Protein AF-A0A059X490-F1 (afdb_monomer)

Nearest PDB structures (foldseek):
  2oie-assembly1_A  TM=6.769E-01  e=1.493E-01  Mus musculus
  7mu5-assembly1_C  TM=7.242E-01  e=2.055E-01  Homo sapiens
  7mu5-assembly2_H  TM=7.189E-01  e=2.829E-01  Homo sapiens
  2oie-assembly1_C  TM=6.173E-01  e=1.848E-01  Mus musculus

Foldseek 3Di:
DPDPDPDDDDDDDPVVVPDDLLRVLVVLCVVCVVVLQVVDLVVLVVQLVVLVVQLVVLVVCVVPPVDPPVVSVVSNVVSVVSNSSSVSSNCCHPVHNDPPRVVCCVQDVQHDNVPSDVPDPDDPPVCVPPPDD

Mean predicted aligned error: 7.14 Å

Secondary structure (DSSP, 8-state):
--------PPPPPTTGGG--HHHHHHHHHHHHHHHHHHH-HHHHHHHHHHHHHHHHHHHHHHHHH---HHHHHHHHHHHHHHHHHHHHHHHHSTTT---HHHHHHHHHTTS-TTT--SS-----TTHHHH---

Structure (mmCIF, N/CA/C/O backbone):
data_AF-A0A059X490-F1
#
_entry.id   AF-A0A059X490-F1
#
loop_
_atom_site.group_PDB
_atom_site.id
_atom_site.type_symbol
_atom_site.label_atom_id
_atom_site.label_alt_id
_atom_site.label_comp_id
_atom_site.label_asym_id
_atom_site.label_entity_id
_atom_site.label_seq_id
_atom_site.pdbx_PDB_ins_code
_atom_site.Cartn_x
_atom_site.Cartn_y
_atom_site.Cartn_z
_atom_site.occupancy
_atom_site.B_iso_or_equiv
_atom_site.auth_seq_id
_atom_site.auth_comp_id
_atom_site.auth_asym_id
_atom_site.auth_atom_id
_atom_site.pdbx_PDB_model_num
ATOM 1 N N . ASP A 1 1 ? 16.464 12.211 5.191 1.00 50.38 1 ASP A N 1
ATOM 2 C CA . ASP A 1 1 ? 16.833 12.070 3.780 1.00 50.38 1 ASP A CA 1
ATOM 3 C C . ASP A 1 1 ? 16.686 13.437 3.114 1.00 50.38 1 ASP A C 1
ATOM 5 O O . ASP A 1 1 ? 15.596 13.990 3.139 1.00 50.38 1 ASP A O 1
ATOM 9 N N . LYS A 1 2 ? 17.783 14.092 2.710 1.00 36.59 2 LYS A N 1
ATOM 10 C CA . LYS A 1 2 ? 17.803 15.537 2.363 1.00 36.59 2 LYS A CA 1
ATOM 11 C C . LYS A 1 2 ? 17.588 15.819 0.865 1.00 36.59 2 LYS A C 1
ATOM 13 O O . LYS A 1 2 ? 17.949 16.896 0.406 1.00 36.59 2 LYS A O 1
ATOM 18 N N . ASN A 1 3 ? 17.023 14.880 0.099 1.00 43.50 3 ASN A N 1
ATOM 19 C CA . ASN A 1 3 ? 17.020 14.990 -1.366 1.00 43.50 3 ASN A CA 1
ATOM 20 C C . ASN A 1 3 ? 15.721 14.585 -2.083 1.00 43.50 3 ASN A C 1
ATOM 22 O O . ASN A 1 3 ? 15.755 14.302 -3.281 1.00 43.50 3 ASN A O 1
ATOM 26 N N . ARG A 1 4 ? 14.556 14.630 -1.417 1.00 59.56 4 ARG A N 1
ATOM 27 C CA . ARG A 1 4 ? 13.287 14.709 -2.161 1.00 59.56 4 ARG A CA 1
ATOM 28 C C . ARG A 1 4 ? 13.249 16.077 -2.852 1.00 59.56 4 ARG A C 1
ATOM 30 O O . ARG A 1 4 ? 12.933 17.091 -2.230 1.00 59.56 4 ARG A O 1
ATOM 37 N N . LYS A 1 5 ? 13.662 16.137 -4.126 1.00 56.69 5 LYS A N 1
ATOM 38 C CA . LYS A 1 5 ? 13.447 17.319 -4.981 1.00 56.69 5 LYS A CA 1
ATOM 39 C C . LYS A 1 5 ? 11.977 17.718 -4.852 1.00 56.69 5 LYS A C 1
ATOM 41 O O . LYS A 1 5 ? 11.129 16.834 -4.838 1.00 56.69 5 LYS A O 1
ATOM 46 N N . LYS A 1 6 ? 11.674 19.019 -4.763 1.00 56.62 6 LYS A N 1
ATOM 47 C CA . LYS A 1 6 ? 10.287 19.511 -4.731 1.00 56.62 6 LYS A CA 1
ATOM 48 C C . LYS A 1 6 ? 9.544 18.983 -5.960 1.00 56.62 6 LYS A C 1
ATOM 50 O O . LYS A 1 6 ? 9.719 19.508 -7.058 1.00 56.62 6 LYS A O 1
ATOM 55 N N . VAL A 1 7 ? 8.761 17.926 -5.778 1.00 65.62 7 VAL A N 1
ATOM 56 C CA . VAL A 1 7 ? 7.933 17.359 -6.837 1.00 65.62 7 VAL A CA 1
ATOM 57 C C . VAL A 1 7 ? 6.763 18.311 -7.036 1.00 65.62 7 VAL A C 1
ATOM 59 O O . VAL A 1 7 ? 6.128 18.750 -6.076 1.00 65.62 7 VAL A O 1
ATOM 62 N N . LYS A 1 8 ? 6.487 18.678 -8.287 1.00 75.50 8 LYS A N 1
ATOM 63 C CA . LYS A 1 8 ? 5.277 19.427 -8.611 1.00 75.50 8 LYS A CA 1
ATOM 64 C C . LYS A 1 8 ? 4.086 18.503 -8.362 1.00 75.50 8 LYS A C 1
ATOM 66 O O . LYS A 1 8 ? 3.920 17.525 -9.084 1.00 75.50 8 LYS A O 1
ATOM 71 N N . LEU A 1 9 ? 3.285 18.810 -7.345 1.00 78.88 9 LEU A N 1
ATOM 72 C CA . LEU A 1 9 ? 2.104 18.018 -7.013 1.00 78.88 9 LEU A CA 1
ATOM 73 C C . LEU A 1 9 ? 1.101 18.051 -8.172 1.00 78.88 9 LEU A C 1
ATOM 75 O O . LEU A 1 9 ? 0.812 19.114 -8.734 1.00 78.88 9 LEU A O 1
ATOM 79 N N . ALA A 1 10 ? 0.579 16.878 -8.527 1.00 82.69 10 ALA A N 1
ATOM 80 C CA . ALA A 1 10 ? -0.516 16.763 -9.476 1.00 82.69 10 ALA A CA 1
ATOM 81 C C . ALA A 1 10 ? -1.808 17.334 -8.869 1.00 82.69 10 ALA A C 1
ATOM 83 O O . ALA A 1 10 ? -1.993 17.357 -7.651 1.00 82.69 10 ALA A O 1
ATOM 84 N N . ARG A 1 11 ? -2.720 17.804 -9.726 1.00 84.69 11 ARG A N 1
ATOM 85 C CA . ARG A 1 11 ? -4.077 18.153 -9.290 1.00 84.69 11 ARG A CA 1
ATOM 86 C C . ARG A 1 11 ? -4.869 16.872 -9.045 1.00 84.69 11 ARG A C 1
ATOM 88 O O . ARG A 1 11 ? -4.755 15.930 -9.819 1.00 84.69 11 ARG A O 1
ATOM 95 N N . VAL A 1 12 ? -5.707 16.882 -8.014 1.00 82.25 12 VAL A N 1
ATOM 96 C CA . VAL A 1 12 ? -6.642 15.786 -7.734 1.00 82.25 12 VAL A CA 1
ATOM 97 C C . VAL A 1 12 ? -7.629 15.649 -8.898 1.00 82.25 12 VAL A C 1
ATOM 99 O O . VAL A 1 12 ? -8.295 16.622 -9.262 1.00 82.25 12 VAL A O 1
ATOM 102 N N . SER A 1 13 ? -7.729 14.453 -9.479 1.00 91.12 13 SER A N 1
ATOM 103 C CA . SER A 1 13 ? -8.736 14.136 -10.495 1.00 91.12 13 SER A CA 1
ATOM 104 C C . SER A 1 13 ? -10.034 13.685 -9.832 1.00 91.12 13 SER A C 1
ATOM 106 O O . SER A 1 13 ? -10.027 12.763 -9.018 1.00 91.12 13 SER A O 1
ATOM 108 N N . LYS A 1 14 ? -11.165 14.300 -10.207 1.00 91.75 14 LYS A N 1
ATOM 109 C CA . LYS A 1 14 ? -12.492 13.892 -9.710 1.00 91.75 14 LYS A CA 1
ATOM 110 C C . LYS A 1 14 ? -12.818 12.440 -10.044 1.00 91.75 14 LYS A C 1
ATOM 112 O O . LYS A 1 14 ? -13.463 11.772 -9.249 1.00 91.75 14 LYS A O 1
ATOM 117 N N . GLU A 1 15 ? -12.373 11.985 -11.208 1.00 93.00 15 GLU A N 1
ATOM 118 C CA . GLU A 1 15 ? -12.548 10.609 -11.656 1.00 93.00 15 GLU A CA 1
ATOM 119 C C . GLU A 1 15 ? -11.772 9.643 -10.759 1.00 93.00 15 GLU A C 1
ATOM 121 O O . GLU A 1 15 ? -12.347 8.693 -10.237 1.00 93.00 15 GLU A O 1
ATOM 126 N N . GLN A 1 16 ? -10.499 9.949 -10.491 1.00 92.44 16 GLN A N 1
ATOM 127 C CA . GLN A 1 16 ? -9.646 9.106 -9.654 1.00 92.44 16 GLN A CA 1
ATOM 128 C C . GLN A 1 16 ? -10.142 9.024 -8.204 1.00 92.44 16 GLN A C 1
ATOM 130 O O . GLN A 1 16 ? -9.987 7.998 -7.554 1.00 92.44 16 GLN A O 1
ATOM 135 N N . MET A 1 17 ? -10.817 10.057 -7.688 1.00 92.81 17 MET A N 1
ATOM 136 C CA . MET A 1 17 ? -11.455 9.970 -6.364 1.00 92.81 17 MET A CA 1
ATOM 137 C C . MET A 1 17 ? -12.561 8.903 -6.288 1.00 92.81 17 MET A C 1
ATOM 139 O O . MET A 1 17 ? -12.900 8.471 -5.190 1.00 92.81 17 MET A O 1
ATOM 143 N N . GLY A 1 18 ? -13.137 8.500 -7.425 1.00 95.06 18 GLY A N 1
ATOM 144 C CA . GLY A 1 18 ? -14.130 7.428 -7.510 1.00 95.06 18 GLY A CA 1
ATOM 145 C C . GLY A 1 18 ? -13.532 6.047 -7.775 1.00 95.06 18 GLY A C 1
ATOM 146 O O . GLY A 1 18 ? -14.286 5.080 -7.877 1.00 95.06 18 GLY A O 1
ATOM 147 N N . TRP A 1 19 ? -12.209 5.941 -7.916 1.00 96.88 19 TRP A N 1
ATOM 148 C CA . TRP A 1 19 ? -11.561 4.672 -8.208 1.00 96.88 19 TRP A CA 1
ATOM 149 C C . TRP A 1 19 ? 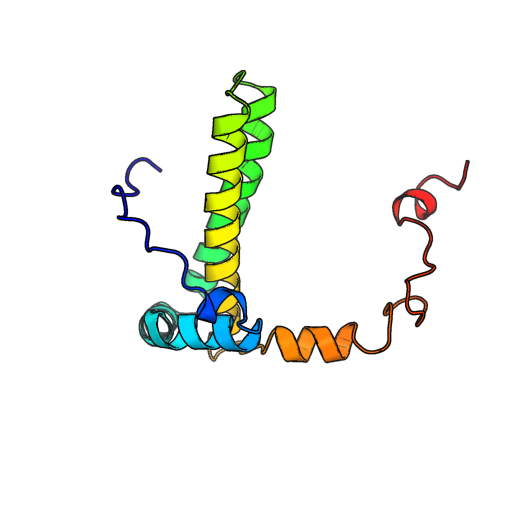-11.661 3.698 -7.040 1.00 96.88 19 TRP A C 1
ATOM 151 O O . TRP A 1 19 ? -11.490 4.037 -5.867 1.00 96.88 19 TRP A O 1
ATOM 161 N N . SER A 1 20 ? -11.898 2.445 -7.402 1.00 96.94 20 SER A N 1
ATOM 162 C CA . SER A 1 20 ? -11.752 1.306 -6.514 1.00 96.94 20 SER A CA 1
ATOM 163 C C . SER A 1 20 ? -10.278 1.087 -6.143 1.00 96.94 20 SER A C 1
ATOM 165 O O . SER A 1 20 ? -9.368 1.581 -6.810 1.00 96.94 20 SER A O 1
ATOM 167 N N . CYS A 1 21 ? -10.017 0.322 -5.082 1.00 97.19 21 CYS A N 1
ATOM 168 C CA . CYS A 1 21 ? -8.646 -0.026 -4.703 1.00 97.19 21 CYS A CA 1
ATOM 169 C C . CYS A 1 21 ? -7.939 -0.814 -5.817 1.00 97.19 21 CYS A C 1
ATOM 171 O O . CYS A 1 21 ? -6.742 -0.636 -6.011 1.00 97.19 21 CYS A O 1
ATOM 173 N N . HIS A 1 22 ? -8.682 -1.635 -6.562 1.00 97.38 22 HIS A N 1
ATOM 174 C CA . HIS A 1 22 ? -8.160 -2.359 -7.719 1.00 97.38 22 HIS A CA 1
ATOM 175 C C . HIS A 1 22 ? -7.669 -1.401 -8.817 1.00 97.38 22 HIS A C 1
ATOM 177 O O . HIS A 1 22 ? -6.541 -1.524 -9.271 1.00 97.38 22 HIS A O 1
ATOM 183 N N . GLN A 1 23 ? -8.456 -0.377 -9.161 1.00 97.75 23 GLN A N 1
ATOM 184 C CA . GLN A 1 23 ? -8.069 0.616 -10.176 1.00 97.75 23 GLN A CA 1
ATOM 185 C C . GLN A 1 23 ? -6.827 1.417 -9.769 1.00 97.75 23 GLN A C 1
ATOM 187 O O . GLN A 1 23 ? -5.957 1.677 -10.593 1.00 97.75 23 GLN A O 1
ATOM 192 N N . TRP A 1 24 ? -6.712 1.784 -8.489 1.00 97.44 24 TRP A N 1
ATOM 193 C CA . TRP A 1 24 ? -5.496 2.426 -7.989 1.00 97.44 24 TRP A CA 1
ATOM 194 C C . TRP A 1 24 ? -4.269 1.507 -8.041 1.00 97.44 24 TRP A C 1
ATOM 196 O O . TRP A 1 24 ? -3.160 1.973 -8.305 1.00 97.44 24 TRP A O 1
ATOM 206 N N . GLN A 1 25 ? -4.464 0.214 -7.784 1.00 98.06 25 GLN A N 1
ATOM 207 C CA . GLN A 1 25 ? -3.414 -0.791 -7.866 1.00 98.06 25 GLN A CA 1
ATOM 208 C C . GLN A 1 25 ? -2.948 -0.998 -9.322 1.00 98.06 25 GLN A C 1
ATOM 210 O O . GLN A 1 25 ? -1.739 -1.039 -9.557 1.00 98.06 25 GLN A O 1
ATOM 215 N N . GLU A 1 26 ? -3.870 -1.056 -10.290 1.00 98.12 26 GLU A N 1
ATOM 216 C CA . GLU A 1 26 ? -3.567 -1.152 -11.730 1.00 98.12 26 GLU A CA 1
ATOM 217 C C . GLU A 1 26 ? -2.853 0.100 -12.263 1.00 98.12 26 GLU A C 1
ATOM 219 O O . GLU A 1 26 ? -1.830 -0.018 -12.932 1.00 98.12 26 GLU A O 1
ATOM 224 N N . ASP A 1 27 ? -3.325 1.301 -11.915 1.00 97.25 27 ASP A N 1
ATOM 225 C CA . ASP A 1 27 ? -2.704 2.567 -12.342 1.00 97.25 27 ASP A CA 1
ATOM 226 C C . ASP A 1 27 ? -1.246 2.691 -11.874 1.00 97.25 27 ASP A C 1
ATOM 228 O O . ASP A 1 27 ? -0.384 3.209 -12.593 1.00 97.25 27 ASP A O 1
ATOM 232 N N . LEU A 1 28 ? -0.940 2.202 -10.667 1.00 97.69 28 LEU A N 1
ATOM 233 C CA . LEU A 1 28 ? 0.438 2.178 -10.192 1.00 97.69 28 LEU A CA 1
ATOM 234 C C . LEU A 1 28 ? 1.286 1.159 -10.968 1.00 97.69 28 LEU A C 1
ATOM 236 O O . LEU A 1 28 ? 2.454 1.440 -11.257 1.00 97.69 28 LEU A O 1
ATOM 240 N N . ASP A 1 29 ? 0.725 -0.006 -11.297 1.00 98.19 29 ASP A N 1
ATOM 241 C CA . ASP A 1 29 ? 1.427 -1.015 -12.094 1.00 98.19 29 ASP A CA 1
ATOM 242 C C . ASP A 1 29 ? 1.744 -0.499 -13.498 1.00 98.19 29 ASP A C 1
ATOM 244 O O . ASP A 1 29 ? 2.879 -0.614 -13.960 1.00 98.19 29 ASP A O 1
ATOM 248 N N . GLU A 1 30 ? 0.788 0.178 -14.134 1.00 98.19 30 GLU A N 1
ATOM 249 C CA . GLU A 1 30 ? 0.971 0.780 -15.456 1.00 98.19 30 GLU A CA 1
ATOM 250 C C . GLU A 1 30 ? 2.155 1.762 -15.470 1.00 98.19 30 GLU A C 1
ATOM 252 O O . GLU A 1 30 ? 2.966 1.774 -16.399 1.00 98.19 30 GLU A O 1
ATOM 257 N N . LYS A 1 31 ? 2.302 2.567 -14.411 1.00 97.06 31 LYS A N 1
ATOM 258 C CA . LYS A 1 31 ? 3.350 3.596 -14.320 1.00 97.06 31 LYS A CA 1
ATOM 259 C C . LYS A 1 31 ? 4.704 3.058 -13.873 1.00 97.06 31 LYS A C 1
ATOM 261 O O . L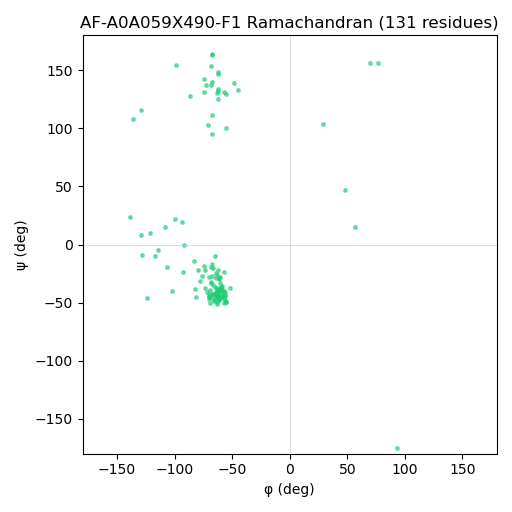YS A 1 31 ? 5.737 3.561 -14.319 1.00 97.06 31 LYS A O 1
ATOM 266 N N . TYR A 1 32 ? 4.715 2.105 -12.944 1.00 97.75 32 TYR A N 1
ATOM 267 C CA . TYR A 1 32 ? 5.923 1.731 -12.201 1.00 97.75 32 TYR A CA 1
ATOM 268 C C . TYR A 1 32 ? 6.228 0.230 -12.210 1.00 97.75 32 TYR A C 1
ATOM 270 O O . TYR A 1 32 ? 7.326 -0.152 -11.800 1.00 97.75 32 TYR A O 1
ATOM 278 N N . GLY A 1 33 ? 5.321 -0.618 -12.697 1.00 97.81 33 GLY A N 1
ATOM 279 C CA . GLY A 1 33 ? 5.426 -2.080 -12.668 1.00 97.81 33 GLY A CA 1
ATOM 280 C C . GLY A 1 33 ? 6.709 -2.594 -13.311 1.00 97.81 33 GLY A C 1
ATOM 281 O O . GLY A 1 33 ? 7.480 -3.302 -12.668 1.00 97.81 33 GLY A O 1
ATOM 282 N N . ALA A 1 34 ? 7.028 -2.135 -14.526 1.00 98.25 34 ALA A N 1
ATOM 283 C CA . ALA A 1 34 ? 8.244 -2.552 -15.231 1.00 98.25 34 ALA A CA 1
ATOM 284 C C . ALA A 1 34 ? 9.532 -2.237 -14.442 1.00 98.25 34 ALA A C 1
ATOM 286 O O . ALA A 1 34 ? 10.453 -3.052 -14.384 1.00 98.25 34 ALA A O 1
ATOM 287 N N . VAL A 1 35 ? 9.590 -1.066 -13.797 1.00 97.94 35 VAL A N 1
ATOM 288 C CA . VAL A 1 35 ? 10.742 -0.654 -12.979 1.00 97.94 35 VAL A CA 1
ATOM 289 C C . VAL A 1 35 ? 10.804 -1.454 -11.679 1.00 97.94 35 VAL A C 1
ATOM 291 O O . VAL A 1 35 ? 11.885 -1.883 -11.276 1.00 97.94 35 VAL A O 1
ATOM 294 N N . ASN A 1 36 ? 9.659 -1.690 -11.037 1.00 98.06 36 ASN A N 1
ATOM 295 C CA . ASN A 1 36 ? 9.575 -2.487 -9.815 1.00 98.06 36 ASN A CA 1
ATOM 296 C C . ASN A 1 36 ? 10.018 -3.937 -10.065 1.00 98.06 36 ASN A C 1
ATOM 298 O O . ASN A 1 36 ? 10.820 -4.458 -9.293 1.00 98.06 36 ASN A O 1
ATOM 302 N N . ILE A 1 37 ? 9.591 -4.539 -11.180 1.00 98.12 37 ILE A N 1
ATOM 303 C CA . ILE A 1 37 ? 10.026 -5.875 -11.616 1.00 98.12 37 ILE A CA 1
ATOM 304 C C . ILE A 1 37 ? 11.538 -5.894 -11.861 1.00 98.12 37 ILE A C 1
ATOM 306 O O . ILE A 1 37 ? 12.238 -6.767 -11.355 1.00 98.12 37 ILE A O 1
ATOM 310 N N . ALA A 1 38 ? 12.073 -4.905 -12.584 1.00 98.25 38 ALA A N 1
ATOM 311 C CA . ALA A 1 38 ? 13.508 -4.824 -12.859 1.00 98.25 38 ALA A CA 1
ATOM 312 C C . ALA A 1 38 ? 14.365 -4.653 -11.588 1.00 98.25 38 ALA A C 1
ATOM 314 O O . ALA A 1 38 ? 15.542 -5.015 -11.574 1.00 98.25 38 ALA A O 1
ATOM 315 N N . HIS A 1 39 ? 13.804 -4.086 -10.517 1.00 97.06 39 HIS A N 1
ATOM 316 C CA . HIS A 1 39 ? 14.476 -3.973 -9.224 1.00 97.06 39 HIS A CA 1
ATOM 317 C C . HIS A 1 39 ? 14.455 -5.259 -8.394 1.00 97.06 39 HIS A C 1
ATOM 319 O O . HIS A 1 39 ? 15.322 -5.408 -7.528 1.00 97.06 39 HIS A O 1
ATOM 325 N N . GLY A 1 40 ? 13.515 -6.162 -8.667 1.00 97.81 40 GLY A N 1
ATOM 326 C CA . GLY A 1 40 ? 13.289 -7.375 -7.897 1.00 97.81 40 GLY A CA 1
ATOM 327 C C . GLY A 1 40 ? 12.562 -7.123 -6.575 1.00 97.81 40 GLY A C 1
ATOM 328 O O . GLY A 1 40 ? 12.619 -6.037 -5.981 1.00 97.81 40 GLY A O 1
ATOM 329 N N . ILE A 1 41 ? 11.900 -8.174 -6.095 1.00 97.81 41 ILE A N 1
ATOM 330 C CA . ILE A 1 41 ? 11.012 -8.137 -4.934 1.00 97.81 41 ILE A CA 1
ATOM 331 C C . ILE A 1 41 ? 11.685 -7.610 -3.662 1.00 97.81 41 ILE A C 1
ATOM 333 O O . ILE A 1 41 ? 11.098 -6.783 -2.966 1.00 97.81 41 ILE A O 1
ATOM 337 N N . ASP A 1 42 ? 12.936 -7.993 -3.396 1.00 98.12 42 ASP A N 1
ATOM 338 C CA . ASP A 1 42 ? 13.661 -7.583 -2.187 1.00 98.12 42 ASP A CA 1
ATOM 339 C C . ASP A 1 42 ? 13.816 -6.061 -2.098 1.00 98.12 42 ASP A C 1
ATOM 341 O O . ASP A 1 42 ? 13.689 -5.461 -1.028 1.00 98.12 42 ASP A O 1
ATOM 345 N N . ARG A 1 43 ? 14.064 -5.399 -3.235 1.00 97.62 43 ARG A N 1
ATOM 346 C CA . ARG A 1 43 ? 14.182 -3.936 -3.277 1.00 97.62 43 ARG A CA 1
ATOM 347 C C . ARG A 1 43 ? 12.833 -3.254 -3.124 1.00 97.62 43 ARG A C 1
ATOM 349 O O . ARG A 1 43 ? 12.766 -2.209 -2.475 1.00 97.62 43 ARG A O 1
ATOM 356 N N . VAL A 1 44 ? 11.782 -3.828 -3.701 1.00 98.00 44 VAL A N 1
ATOM 357 C CA . VAL A 1 44 ? 10.412 -3.324 -3.548 1.00 98.00 44 VAL A CA 1
ATOM 358 C C . VAL A 1 44 ? 9.969 -3.441 -2.086 1.00 98.00 44 VAL A C 1
ATOM 360 O O . VAL A 1 44 ? 9.479 -2.463 -1.519 1.00 98.00 44 VAL A O 1
ATOM 363 N N . GLN A 1 45 ? 10.243 -4.574 -1.436 1.00 98.25 45 GLN A N 1
ATOM 364 C CA . GLN A 1 45 ? 9.994 -4.768 -0.008 1.00 98.25 45 GLN A CA 1
ATOM 365 C C . GLN A 1 45 ? 10.801 -3.785 0.848 1.00 98.25 45 GLN A C 1
ATOM 367 O O . GLN A 1 45 ? 10.243 -3.104 1.706 1.00 98.25 45 GLN A O 1
ATOM 372 N N . ALA A 1 46 ? 12.099 -3.627 0.578 1.00 97.81 46 ALA A N 1
ATOM 373 C CA . ALA A 1 46 ? 12.937 -2.678 1.309 1.00 97.81 46 ALA A CA 1
ATOM 374 C C . ALA A 1 46 ? 12.470 -1.217 1.147 1.00 97.81 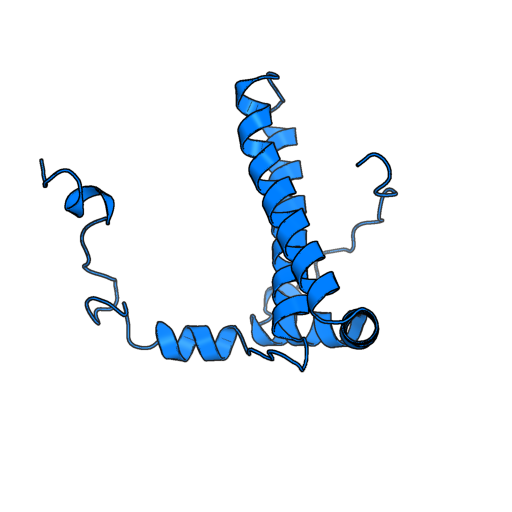46 ALA A C 1
ATOM 376 O O . ALA A 1 46 ? 12.701 -0.390 2.037 1.00 97.81 46 ALA A O 1
ATOM 377 N N . ALA A 1 47 ? 11.839 -0.878 0.017 1.00 96.88 47 ALA A N 1
ATOM 378 C CA . ALA A 1 47 ? 11.202 0.418 -0.186 1.00 96.88 47 ALA A CA 1
ATOM 379 C C . ALA A 1 47 ? 9.938 0.561 0.674 1.00 96.88 47 ALA A C 1
ATOM 381 O O . ALA A 1 47 ? 9.824 1.560 1.377 1.00 96.88 47 ALA A O 1
ATOM 382 N N . LEU A 1 48 ? 9.057 -0.443 0.705 1.00 97.44 48 LEU A N 1
ATOM 383 C CA . LEU A 1 48 ? 7.888 -0.459 1.595 1.00 97.44 48 LEU A CA 1
ATOM 384 C C . LEU A 1 48 ? 8.284 -0.313 3.074 1.00 97.44 48 LEU A C 1
ATOM 386 O O . LEU A 1 48 ? 7.755 0.544 3.782 1.00 97.44 48 LEU A O 1
ATOM 390 N N . ASP A 1 49 ? 9.280 -1.078 3.521 1.00 97.25 49 ASP A N 1
ATOM 391 C CA . ASP A 1 49 ? 9.792 -1.014 4.893 1.00 97.25 49 ASP A CA 1
ATOM 392 C C . ASP A 1 49 ? 10.362 0.367 5.247 1.00 97.25 49 ASP A C 1
ATOM 394 O O . ASP A 1 49 ? 10.384 0.772 6.413 1.00 97.25 49 ASP A O 1
ATOM 398 N N . ARG A 1 50 ? 10.884 1.094 4.253 1.00 96.38 50 ARG A N 1
ATOM 399 C CA . ARG A 1 50 ? 11.402 2.448 4.447 1.00 96.38 50 ARG A CA 1
ATOM 400 C C . ARG A 1 50 ? 10.276 3.425 4.734 1.00 96.38 50 ARG A C 1
ATOM 402 O O . ARG A 1 50 ? 10.389 4.106 5.749 1.00 96.38 50 ARG A O 1
ATOM 409 N N . GLU A 1 51 ? 9.221 3.443 3.922 1.00 95.69 51 GLU A N 1
ATOM 410 C CA . GLU A 1 51 ? 8.103 4.380 4.126 1.00 95.69 51 GLU A CA 1
ATOM 411 C C . GLU A 1 51 ? 7.403 4.099 5.462 1.00 95.69 51 GLU A C 1
ATOM 413 O O . GLU A 1 51 ? 7.089 5.019 6.212 1.00 95.69 51 GLU A O 1
ATOM 418 N N . LEU A 1 52 ? 7.275 2.821 5.852 1.00 94.62 52 LEU A N 1
ATOM 419 C CA . LEU A 1 52 ? 6.769 2.463 7.181 1.00 94.62 52 LEU A CA 1
ATOM 420 C C . LEU A 1 52 ? 7.624 3.078 8.304 1.00 94.62 52 LEU A C 1
ATOM 422 O O . LEU A 1 52 ? 7.098 3.621 9.275 1.00 94.62 52 LEU A O 1
ATOM 426 N N . ARG A 1 53 ? 8.956 3.031 8.181 1.00 94.06 53 ARG A N 1
ATOM 427 C CA . ARG A 1 53 ? 9.857 3.671 9.154 1.00 94.06 53 ARG A CA 1
ATOM 428 C C . ARG A 1 53 ? 9.815 5.197 9.097 1.00 94.06 53 ARG A C 1
ATOM 430 O O . ARG A 1 53 ? 10.144 5.819 10.104 1.00 94.06 53 ARG A O 1
ATOM 437 N N . GLU A 1 54 ? 9.508 5.808 7.956 1.00 91.88 54 GLU A N 1
ATOM 438 C CA . GLU A 1 54 ? 9.347 7.265 7.842 1.00 91.88 54 GLU A CA 1
ATOM 439 C C . GLU A 1 54 ? 8.072 7.722 8.553 1.00 91.88 54 GLU A C 1
ATOM 441 O O . GLU A 1 54 ? 8.155 8.599 9.417 1.00 91.88 54 GLU A O 1
ATOM 446 N N . LEU A 1 55 ? 6.961 7.013 8.343 1.00 90.81 55 LEU A N 1
ATOM 447 C CA . LEU A 1 55 ? 5.703 7.231 9.054 1.00 90.81 55 LEU A CA 1
ATOM 448 C C . LEU A 1 55 ? 5.877 7.145 10.584 1.00 90.81 55 LEU A C 1
ATOM 450 O O . LEU A 1 55 ? 5.517 8.073 11.309 1.00 90.81 55 LEU A O 1
ATOM 454 N N . LEU A 1 56 ? 6.529 6.087 11.086 1.00 89.81 56 LEU A N 1
ATOM 455 C CA . LEU A 1 56 ? 6.789 5.903 12.526 1.00 89.81 56 LEU A CA 1
ATOM 456 C C . LEU A 1 56 ? 7.705 6.987 13.131 1.00 89.81 56 LEU A C 1
ATOM 458 O O . LEU A 1 56 ? 7.664 7.262 14.332 1.00 89.81 56 LEU A O 1
ATOM 462 N N . LYS A 1 57 ? 8.551 7.638 12.322 1.00 88.62 57 LYS A N 1
ATOM 463 C CA . LYS A 1 57 ? 9.407 8.736 12.801 1.00 88.62 57 LYS A CA 1
ATOM 464 C C . LYS A 1 57 ? 8.631 10.030 13.030 1.00 88.62 57 LYS A C 1
ATOM 466 O O . LYS A 1 57 ? 9.150 10.900 13.727 1.00 88.62 57 LYS A O 1
ATOM 471 N N . ILE A 1 58 ? 7.433 10.189 12.470 1.00 84.00 58 ILE A N 1
ATOM 472 C CA . ILE A 1 58 ? 6.632 11.399 12.688 1.00 84.00 58 ILE A CA 1
ATOM 473 C C . ILE A 1 58 ? 6.114 11.430 14.129 1.00 84.00 58 ILE A C 1
ATOM 475 O O . ILE A 1 58 ? 6.278 12.448 14.800 1.00 84.00 58 ILE A O 1
ATOM 479 N N . GLU A 1 59 ? 5.612 10.301 14.638 1.00 71.12 59 GLU A N 1
ATOM 480 C CA . GLU A 1 59 ? 5.137 10.174 16.027 1.00 71.12 59 GLU A CA 1
ATOM 481 C C . GLU A 1 59 ? 6.230 10.518 17.047 1.00 71.12 59 GLU A C 1
ATOM 483 O O . GLU A 1 59 ? 5.984 11.202 18.037 1.00 71.12 59 GLU A O 1
ATOM 488 N N . SER A 1 60 ? 7.474 10.113 16.775 1.00 67.56 60 SER A N 1
ATOM 489 C CA . SER A 1 60 ? 8.595 10.434 17.667 1.00 67.56 60 SER A CA 1
ATOM 490 C C . SER A 1 60 ? 9.028 11.903 17.598 1.00 67.56 60 SER A C 1
ATOM 492 O O . SER A 1 60 ? 9.608 12.404 18.554 1.00 67.56 60 SER A O 1
ATOM 494 N N . ARG A 1 61 ? 8.742 12.645 16.522 1.00 66.19 61 ARG A N 1
ATOM 495 C CA . ARG A 1 61 ? 9.141 14.063 16.416 1.00 66.19 61 ARG A CA 1
ATOM 496 C C . ARG A 1 61 ? 8.254 15.012 17.215 1.00 66.19 61 ARG A C 1
ATOM 498 O O . ARG A 1 61 ? 8.768 16.021 17.696 1.00 66.19 61 ARG A O 1
ATOM 505 N N . ASP A 1 62 ? 6.970 14.692 17.358 1.00 62.31 62 ASP A N 1
ATOM 506 C CA . ASP A 1 62 ? 6.020 15.500 18.134 1.00 62.31 62 ASP A CA 1
ATOM 507 C C . ASP A 1 62 ? 6.435 15.569 19.615 1.00 62.31 62 ASP A C 1
ATOM 509 O O . ASP A 1 62 ? 6.531 16.642 20.206 1.00 62.31 62 ASP A O 1
ATOM 513 N N . ILE A 1 63 ? 6.845 14.423 20.168 1.00 59.25 63 ILE A N 1
ATOM 514 C CA . ILE A 1 63 ? 7.220 14.276 21.581 1.00 59.25 63 ILE A CA 1
ATOM 515 C C . ILE A 1 63 ? 8.497 15.060 21.937 1.00 59.25 63 ILE A C 1
ATOM 517 O O . ILE A 1 63 ? 8.610 15.573 23.048 1.00 59.25 63 ILE A O 1
ATOM 521 N N . PHE A 1 64 ? 9.467 15.163 21.020 1.00 60.47 64 PHE A N 1
ATOM 522 C CA . PHE A 1 64 ? 10.804 15.686 21.344 1.00 60.47 64 PHE A CA 1
ATOM 523 C C . PHE A 1 64 ? 11.105 17.099 20.826 1.00 60.47 64 PHE A C 1
ATOM 525 O O . PHE A 1 64 ? 12.030 17.728 21.340 1.00 60.47 64 PHE A O 1
ATOM 532 N N . PHE A 1 65 ? 10.380 17.617 19.826 1.00 68.44 65 PHE A N 1
ATOM 533 C CA . PHE A 1 65 ? 10.821 18.820 19.096 1.00 68.44 65 PHE A CA 1
ATOM 534 C C . PHE A 1 65 ? 9.787 19.948 18.972 1.00 68.44 65 PHE A C 1
ATOM 536 O O . PHE A 1 65 ? 10.062 20.918 18.265 1.00 68.44 65 PHE A O 1
ATOM 543 N N . ASN A 1 66 ? 8.634 19.860 19.650 1.00 77.06 66 ASN A N 1
ATOM 544 C CA . ASN A 1 66 ? 7.579 20.890 19.634 1.00 77.06 66 ASN A CA 1
ATOM 545 C C . ASN A 1 66 ? 7.237 21.360 18.203 1.00 77.06 66 ASN A C 1
ATOM 547 O O . ASN A 1 66 ? 7.225 22.553 17.879 1.00 77.06 66 ASN A O 1
ATOM 551 N N . VAL A 1 67 ? 7.062 20.391 17.303 1.00 79.94 67 VAL A N 1
ATOM 552 C CA . VAL A 1 67 ? 6.821 20.653 15.884 1.00 79.94 67 VAL A CA 1
ATOM 553 C C . VAL A 1 67 ? 5.396 21.189 15.711 1.00 79.94 67 VAL A C 1
ATOM 555 O O . VAL A 1 67 ? 4.468 20.640 16.297 1.00 79.94 67 VAL A O 1
ATOM 558 N N . PRO A 1 68 ? 5.159 22.219 14.876 1.00 84.38 68 PRO A N 1
ATOM 559 C CA . PRO A 1 68 ? 3.804 22.708 14.646 1.00 84.38 68 PRO A CA 1
ATOM 560 C C . PRO A 1 68 ? 2.872 21.600 14.132 1.00 84.38 68 PRO A C 1
ATOM 562 O O . PRO A 1 68 ? 3.187 20.946 13.135 1.00 84.38 68 PRO A O 1
ATOM 565 N N . ALA A 1 69 ? 1.685 21.460 14.731 1.00 84.12 69 ALA A N 1
ATOM 566 C CA . ALA A 1 69 ? 0.699 20.428 14.378 1.00 84.12 69 ALA A CA 1
ATOM 567 C C . ALA A 1 69 ? 0.373 20.375 12.873 1.00 84.12 69 ALA A C 1
ATOM 569 O O . ALA A 1 69 ? 0.249 19.304 12.284 1.00 84.12 69 ALA A O 1
ATOM 570 N N . LYS A 1 70 ? 0.314 21.537 12.208 1.00 86.88 70 LYS A N 1
ATOM 571 C CA . LYS A 1 70 ? 0.106 21.618 10.753 1.00 86.88 70 LYS A CA 1
ATOM 572 C C . LYS A 1 70 ? 1.212 20.914 9.961 1.00 86.88 70 LYS A C 1
ATOM 574 O O . LYS A 1 70 ? 0.925 20.293 8.944 1.00 86.88 70 LYS A O 1
ATOM 579 N N . LYS A 1 71 ? 2.468 21.027 10.401 1.00 86.31 71 LYS A N 1
ATOM 580 C CA . LYS A 1 71 ? 3.591 20.351 9.749 1.00 86.31 71 LYS A CA 1
ATOM 581 C C . LYS A 1 71 ? 3.507 18.842 9.973 1.00 86.31 71 LYS A C 1
ATOM 583 O O . LYS A 1 71 ? 3.689 18.101 9.020 1.00 86.31 71 LYS A O 1
ATOM 588 N N . ILE A 1 72 ? 3.184 18.411 11.193 1.00 86.38 72 ILE A N 1
ATOM 5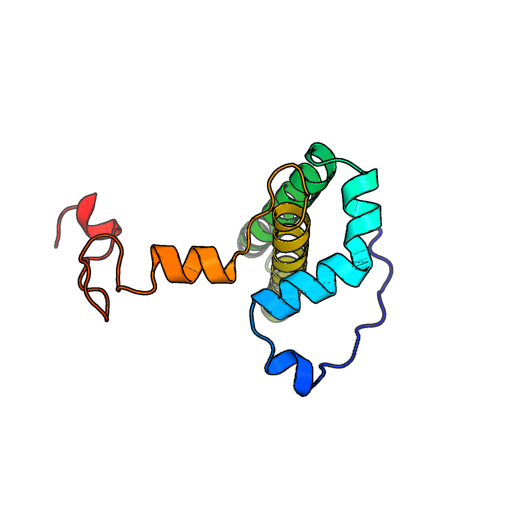89 C CA . ILE A 1 72 ? 2.978 16.991 11.518 1.00 86.38 72 ILE A CA 1
ATOM 590 C C . ILE A 1 72 ? 1.908 16.388 10.605 1.00 86.38 72 ILE A C 1
ATOM 592 O O . ILE A 1 72 ? 2.141 15.354 9.994 1.00 86.38 72 ILE A O 1
ATOM 596 N N . TYR A 1 73 ? 0.772 17.070 10.450 1.00 87.06 73 TYR A N 1
ATOM 597 C CA . TYR A 1 73 ? -0.308 16.631 9.569 1.00 87.06 73 TYR A CA 1
ATOM 598 C C . TYR A 1 73 ? 0.134 16.492 8.103 1.00 87.06 73 TYR A C 1
ATOM 600 O O . TYR A 1 73 ? -0.181 15.494 7.465 1.00 87.06 73 TYR A O 1
ATOM 608 N N . ILE A 1 74 ? 0.873 17.473 7.571 1.00 88.00 74 ILE A N 1
ATOM 609 C CA . ILE A 1 74 ? 1.381 17.422 6.190 1.00 88.00 74 ILE A CA 1
ATOM 610 C C . ILE A 1 74 ? 2.349 16.252 6.012 1.00 88.00 74 ILE A C 1
ATOM 612 O O . ILE A 1 74 ? 2.155 15.467 5.089 1.00 88.00 74 ILE A O 1
ATOM 616 N N . ASP A 1 75 ? 3.329 16.111 6.912 1.00 89.25 75 ASP A N 1
ATOM 617 C CA . ASP A 1 75 ? 4.277 14.994 6.886 1.00 89.25 75 ASP A CA 1
ATOM 618 C C . ASP A 1 75 ? 3.505 13.653 6.927 1.00 89.25 75 ASP A C 1
ATOM 620 O O . ASP A 1 75 ? 3.770 12.763 6.127 1.00 89.25 75 ASP A O 1
ATOM 624 N N . PHE A 1 76 ? 2.486 13.520 7.789 1.00 90.50 76 PHE A N 1
ATOM 625 C CA . PHE A 1 76 ? 1.664 12.305 7.872 1.00 90.50 76 PHE A CA 1
ATOM 626 C C . PHE A 1 76 ? 0.959 11.974 6.557 1.00 90.50 76 PHE A C 1
ATOM 628 O O . PHE A 1 76 ? 0.948 10.816 6.146 1.00 90.50 76 PHE A O 1
ATOM 635 N N . MET A 1 77 ? 0.355 12.969 5.903 1.00 90.25 77 MET A N 1
ATOM 636 C CA . MET A 1 77 ? -0.326 12.745 4.628 1.00 90.25 77 MET A CA 1
ATOM 637 C C . MET A 1 77 ? 0.639 12.282 3.534 1.00 90.25 77 MET A C 1
ATOM 639 O O . MET A 1 77 ? 0.274 11.410 2.746 1.00 90.25 77 MET A O 1
ATOM 643 N N . GLU A 1 78 ? 1.841 12.863 3.477 1.00 91.19 78 GLU A N 1
ATOM 644 C CA . GLU A 1 78 ? 2.867 12.481 2.500 1.00 91.19 78 GLU A CA 1
ATOM 645 C C . GLU A 1 78 ? 3.304 11.026 2.717 1.00 91.19 78 GLU A C 1
ATOM 647 O O . GLU A 1 78 ? 3.199 10.217 1.795 1.00 91.19 78 GLU A O 1
ATOM 652 N N . GLU A 1 79 ? 3.672 10.663 3.949 1.00 93.94 79 GLU A N 1
ATOM 653 C CA . GLU A 1 79 ? 4.159 9.309 4.249 1.00 93.94 79 GLU A CA 1
ATOM 654 C C . GLU A 1 79 ? 3.063 8.235 4.117 1.00 93.94 79 GLU A C 1
ATOM 656 O O . GLU A 1 79 ? 3.337 7.111 3.697 1.00 93.94 79 GLU A O 1
ATOM 661 N N . ILE A 1 80 ? 1.797 8.560 4.417 1.00 94.12 80 ILE A N 1
ATOM 662 C CA . ILE A 1 80 ? 0.666 7.650 4.154 1.00 94.12 80 ILE A CA 1
ATOM 663 C C . ILE A 1 80 ? 0.500 7.419 2.648 1.00 94.12 80 ILE A C 1
ATOM 665 O O . ILE A 1 80 ? 0.265 6.283 2.227 1.00 94.12 80 ILE A O 1
ATOM 669 N N . GLY A 1 81 ? 0.620 8.476 1.839 1.00 94.00 81 GLY A N 1
ATOM 670 C CA . GLY A 1 81 ? 0.549 8.378 0.382 1.00 94.00 81 GLY A CA 1
ATOM 671 C C . GLY A 1 81 ? 1.652 7.488 -0.190 1.00 94.00 81 GLY A C 1
ATOM 672 O O . GLY A 1 81 ? 1.371 6.600 -0.998 1.00 94.00 81 GLY A O 1
ATOM 673 N N . ASP A 1 82 ? 2.887 7.661 0.281 1.00 95.38 82 ASP A N 1
ATOM 674 C CA . ASP A 1 82 ? 4.013 6.832 -0.155 1.00 95.38 82 ASP A CA 1
ATOM 675 C C . ASP A 1 82 ? 3.871 5.382 0.295 1.00 95.38 82 ASP A C 1
ATOM 677 O O . ASP A 1 82 ? 4.076 4.466 -0.503 1.00 95.38 82 ASP A O 1
ATOM 681 N N . MET A 1 83 ? 3.454 5.151 1.542 1.00 96.25 83 MET A N 1
ATOM 682 C CA . MET A 1 83 ? 3.183 3.805 2.043 1.00 96.25 83 MET A CA 1
ATOM 683 C C . MET A 1 83 ? 2.113 3.107 1.192 1.00 96.25 83 MET A C 1
ATOM 685 O O . MET A 1 83 ? 2.274 1.936 0.844 1.00 96.25 83 MET A O 1
ATOM 689 N N . PHE A 1 84 ? 1.049 3.818 0.810 1.00 96.19 84 PHE A N 1
ATOM 690 C CA . PHE A 1 84 ? 0.001 3.280 -0.058 1.00 96.19 84 PHE A CA 1
ATOM 691 C C . PHE A 1 84 ? 0.546 2.896 -1.442 1.00 96.19 84 PHE A C 1
ATOM 693 O O . PHE A 1 84 ? 0.310 1.783 -1.913 1.00 96.19 84 PHE A O 1
ATOM 700 N N . ALA A 1 85 ? 1.362 3.760 -2.053 1.00 97.06 85 ALA A N 1
ATOM 701 C CA . ALA A 1 85 ? 2.017 3.462 -3.325 1.00 97.06 85 ALA A CA 1
ATOM 702 C C . ALA A 1 85 ? 2.991 2.271 -3.218 1.00 97.06 85 ALA A C 1
ATOM 704 O O . ALA A 1 85 ? 3.000 1.390 -4.078 1.00 97.06 85 ALA A O 1
ATOM 705 N N . ARG A 1 86 ? 3.802 2.178 -2.157 1.00 98.00 86 ARG A N 1
ATOM 706 C CA . ARG A 1 86 ? 4.722 1.040 -1.981 1.00 98.00 86 ARG A CA 1
ATOM 707 C C . ARG A 1 86 ? 4.004 -0.271 -1.692 1.00 98.00 86 ARG A C 1
ATOM 709 O O . ARG A 1 86 ? 4.488 -1.315 -2.124 1.00 98.00 86 ARG A O 1
ATOM 716 N N . LEU A 1 87 ? 2.862 -0.230 -1.007 1.00 98.19 87 LEU A N 1
ATOM 717 C CA . LEU A 1 87 ? 2.043 -1.416 -0.770 1.00 98.19 87 LEU A CA 1
ATOM 718 C C . LEU A 1 87 ? 1.548 -2.009 -2.093 1.00 98.19 87 LEU A C 1
ATOM 720 O O . LEU A 1 87 ? 1.668 -3.213 -2.297 1.00 98.19 87 LEU A O 1
ATOM 724 N N . PHE A 1 88 ? 1.056 -1.174 -3.008 1.00 98.44 88 PHE A N 1
ATOM 725 C CA . PHE A 1 88 ? 0.672 -1.604 -4.354 1.00 98.44 88 PHE A CA 1
ATOM 726 C C . PHE A 1 88 ? 1.855 -2.096 -5.176 1.00 98.44 88 PHE A C 1
ATOM 728 O O . PHE A 1 88 ? 1.749 -3.148 -5.793 1.00 98.44 88 PHE A O 1
ATOM 735 N N . ALA A 1 89 ? 3.000 -1.410 -5.134 1.00 98.25 89 ALA A N 1
ATOM 736 C CA . ALA A 1 89 ? 4.205 -1.881 -5.817 1.00 98.25 89 ALA A CA 1
ATOM 737 C C . ALA A 1 89 ? 4.597 -3.299 -5.367 1.00 98.25 89 ALA A C 1
ATOM 739 O O . ALA A 1 89 ? 4.928 -4.145 -6.196 1.00 98.25 89 ALA A O 1
ATOM 740 N N . PHE A 1 90 ? 4.532 -3.565 -4.060 1.00 98.38 90 PHE A N 1
ATOM 741 C CA . PHE A 1 90 ? 4.802 -4.885 -3.497 1.00 98.38 90 PHE A CA 1
ATOM 742 C C . PHE A 1 90 ? 3.730 -5.909 -3.888 1.00 98.38 90 PHE A C 1
ATOM 744 O O . PHE A 1 90 ? 4.060 -7.013 -4.312 1.00 98.38 90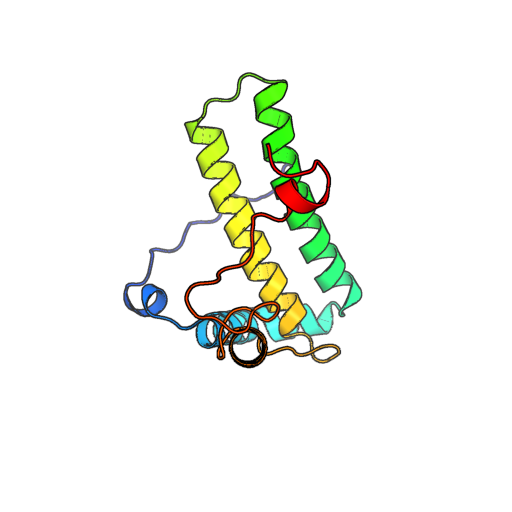 PHE A O 1
ATOM 751 N N . ALA A 1 91 ? 2.453 -5.531 -3.804 1.00 98.31 91 ALA A N 1
ATOM 752 C CA . ALA A 1 91 ? 1.331 -6.394 -4.156 1.00 98.31 91 ALA A CA 1
ATOM 753 C C . ALA A 1 91 ? 1.255 -6.717 -5.657 1.00 98.31 91 ALA A C 1
ATOM 755 O O . ALA A 1 91 ? 0.758 -7.778 -6.008 1.00 98.31 91 ALA A O 1
ATOM 756 N N . ASN A 1 92 ? 1.760 -5.850 -6.534 1.00 98.56 92 ASN A N 1
ATOM 757 C CA . ASN A 1 92 ? 1.807 -6.081 -7.980 1.00 98.56 92 ASN A CA 1
ATOM 758 C C . ASN A 1 92 ? 3.008 -6.920 -8.422 1.00 98.56 92 ASN A C 1
ATOM 760 O O . ASN A 1 92 ? 3.026 -7.408 -9.549 1.00 98.56 92 ASN A O 1
ATOM 764 N N . HIS A 1 93 ? 4.018 -7.105 -7.567 1.00 98.50 93 HIS A N 1
ATOM 765 C CA . HIS A 1 93 ? 5.216 -7.835 -7.965 1.00 98.50 93 HIS A CA 1
ATOM 766 C C . HIS A 1 93 ? 4.869 -9.297 -8.315 1.00 98.50 93 HIS A C 1
ATOM 768 O O . HIS A 1 93 ? 4.221 -9.963 -7.506 1.00 98.50 93 HIS A O 1
ATOM 774 N N . PRO 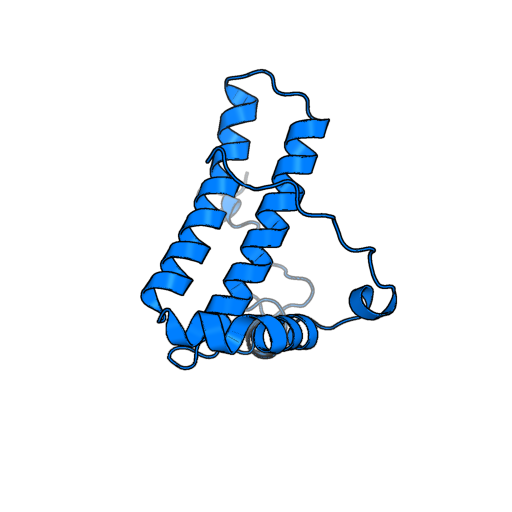A 1 94 ? 5.315 -9.837 -9.467 1.00 97.94 94 PRO A N 1
ATOM 775 C CA . PRO A 1 94 ? 4.895 -11.154 -9.962 1.00 97.94 94 PRO A CA 1
ATOM 776 C C . PRO A 1 94 ? 5.240 -12.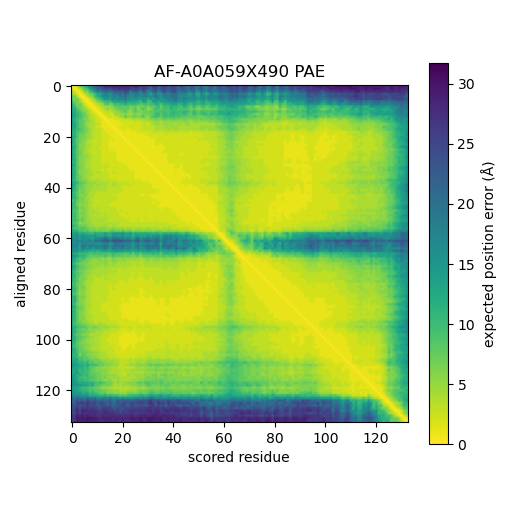320 -9.025 1.00 97.94 94 PRO A C 1
ATOM 778 O O . PRO A 1 94 ? 4.516 -13.309 -8.994 1.00 97.94 94 PRO A O 1
ATOM 781 N N . ASP A 1 95 ? 6.299 -12.190 -8.223 1.00 97.81 95 ASP A N 1
ATOM 782 C CA . ASP A 1 95 ? 6.693 -13.201 -7.227 1.00 97.81 95 ASP A CA 1
ATOM 783 C C . ASP A 1 95 ? 5.692 -13.356 -6.062 1.00 97.81 95 ASP A C 1
ATOM 785 O O . ASP A 1 95 ? 5.753 -14.343 -5.330 1.00 97.81 95 ASP A O 1
ATOM 789 N N . ILE A 1 96 ? 4.785 -12.391 -5.862 1.00 95.75 96 ILE A N 1
ATOM 790 C CA . ILE A 1 96 ? 3.778 -12.410 -4.786 1.00 95.75 96 ILE A CA 1
ATOM 791 C C . ILE A 1 96 ? 2.355 -12.274 -5.321 1.00 95.75 96 ILE A C 1
ATOM 793 O O . ILE A 1 96 ? 1.481 -12.996 -4.853 1.00 95.75 96 ILE A O 1
ATOM 797 N N . PHE A 1 97 ? 2.138 -11.326 -6.232 1.00 96.69 97 PHE A N 1
ATOM 798 C CA . PHE A 1 97 ? 0.872 -10.900 -6.824 1.00 96.69 97 PHE A CA 1
ATOM 799 C C . PHE A 1 97 ? -0.383 -11.066 -5.939 1.00 96.69 97 PHE A C 1
ATOM 801 O O . PHE A 1 97 ? -0.970 -12.144 -5.819 1.00 96.69 97 PHE A O 1
ATOM 808 N N . VAL A 1 98 ? -0.869 -9.960 -5.372 1.00 97.56 98 VAL A N 1
ATOM 809 C CA . VAL A 1 98 ? -2.077 -9.919 -4.539 1.00 97.56 98 VAL A CA 1
ATOM 810 C C . VAL A 1 98 ? -3.017 -8.826 -5.029 1.00 97.56 98 VAL A C 1
ATOM 812 O O . VAL A 1 98 ? -2.730 -7.646 -4.876 1.00 97.56 98 VAL A O 1
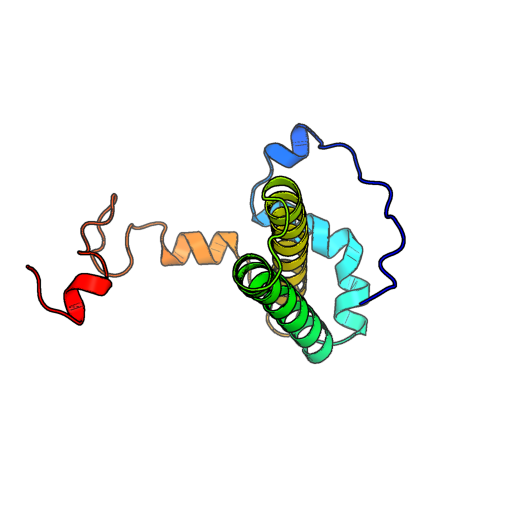ATOM 815 N N . ASP A 1 99 ? -4.201 -9.201 -5.514 1.00 97.75 99 ASP A N 1
ATOM 816 C CA . ASP A 1 99 ? -5.321 -8.260 -5.635 1.00 97.75 99 ASP A CA 1
ATOM 817 C C . ASP A 1 99 ? -5.843 -7.924 -4.229 1.00 97.75 99 ASP A C 1
ATOM 819 O O . ASP A 1 99 ? -6.537 -8.726 -3.583 1.00 97.75 99 ASP A O 1
ATOM 823 N N . ILE A 1 100 ? -5.486 -6.736 -3.736 1.00 97.62 100 ILE A N 1
ATOM 824 C CA . ILE A 1 100 ? -5.796 -6.304 -2.368 1.00 97.62 100 ILE A CA 1
ATOM 825 C C . ILE A 1 100 ? -7.305 -6.185 -2.166 1.00 97.62 100 ILE A C 1
ATOM 827 O O . ILE A 1 100 ? -7.824 -6.595 -1.123 1.00 97.62 100 ILE A O 1
ATOM 831 N N . GLN A 1 101 ? -8.026 -5.660 -3.156 1.00 97.81 101 GLN A N 1
ATOM 832 C CA . GLN A 1 101 ? -9.470 -5.482 -3.071 1.00 97.81 101 GLN A CA 1
ATOM 833 C C . GLN A 1 101 ? -10.185 -6.832 -3.009 1.00 97.81 101 GLN A C 1
ATOM 835 O O . GLN A 1 101 ? -11.039 -7.046 -2.140 1.00 97.81 101 GLN A O 1
ATOM 840 N N . ALA A 1 102 ? -9.826 -7.763 -3.892 1.00 97.69 102 ALA A N 1
ATOM 841 C CA . ALA A 1 102 ? -10.386 -9.108 -3.879 1.00 97.69 102 ALA A CA 1
ATOM 842 C C . ALA A 1 102 ? -10.046 -9.834 -2.570 1.00 97.69 102 ALA A C 1
ATOM 844 O O . ALA A 1 102 ? -10.917 -10.480 -1.976 1.00 97.69 102 ALA A O 1
ATOM 845 N N . HIS A 1 103 ? -8.810 -9.702 -2.075 1.00 96.62 103 HIS A N 1
ATOM 846 C CA . HIS A 1 103 ? -8.423 -10.284 -0.793 1.00 96.62 103 HIS A CA 1
ATOM 847 C C . HIS A 1 103 ? -9.235 -9.682 0.366 1.00 96.62 103 HIS A C 1
ATOM 849 O O . HIS A 1 103 ? -9.726 -10.432 1.222 1.00 96.62 103 HIS A O 1
ATOM 855 N N . TYR A 1 104 ? -9.431 -8.363 0.390 1.00 95.56 104 TYR A N 1
ATOM 856 C CA . TYR A 1 104 ? -10.253 -7.694 1.394 1.00 95.56 104 TYR A CA 1
ATOM 857 C C . TYR A 1 104 ? -11.675 -8.258 1.402 1.00 95.56 104 TYR A C 1
ATOM 859 O O . TYR A 1 104 ? -12.156 -8.685 2.453 1.00 95.56 104 TYR A O 1
ATOM 867 N N . TRP A 1 105 ? -12.323 -8.356 0.239 1.00 95.88 105 TRP A N 1
ATOM 868 C CA . TRP A 1 105 ? -13.677 -8.903 0.138 1.00 95.88 105 TRP A CA 1
ATOM 869 C C . TRP A 1 105 ? -13.761 -10.366 0.568 1.00 95.88 105 TRP A C 1
ATOM 871 O O . TRP A 1 105 ? -14.677 -10.736 1.303 1.00 95.88 105 TRP A O 1
ATOM 881 N N . ARG A 1 106 ? -12.784 -11.201 0.196 1.00 94.88 106 ARG A N 1
ATOM 882 C CA . ARG A 1 106 ? -12.722 -12.601 0.656 1.00 94.88 106 ARG A CA 1
ATOM 883 C C . ARG A 1 106 ? -12.617 -12.695 2.176 1.00 94.88 106 ARG A C 1
ATOM 885 O O . ARG A 1 106 ? -13.215 -13.583 2.781 1.00 94.88 106 ARG A O 1
ATOM 892 N N . ARG A 1 107 ? -11.853 -11.789 2.792 1.00 92.50 107 ARG A N 1
ATOM 893 C CA . ARG A 1 107 ? -11.575 -11.812 4.231 1.00 92.50 107 ARG A CA 1
ATOM 894 C C . ARG A 1 107 ? -12.699 -11.195 5.061 1.00 92.50 107 ARG A C 1
ATOM 896 O O . ARG A 1 107 ? -13.069 -11.771 6.079 1.00 92.50 107 ARG A O 1
ATOM 903 N N . TYR A 1 108 ? -13.205 -10.040 4.643 1.00 92.50 108 TYR A N 1
ATOM 904 C CA . TYR A 1 108 ? -14.072 -9.164 5.436 1.00 92.50 108 TYR A CA 1
ATOM 905 C C . TYR A 1 108 ? -15.475 -8.981 4.837 1.00 92.50 108 TYR A C 1
ATOM 907 O O . TYR A 1 108 ? -16.365 -8.472 5.516 1.00 92.50 108 TYR A O 1
ATOM 915 N N . GLY A 1 109 ? -15.718 -9.431 3.601 1.00 92.75 109 GLY A N 1
ATOM 916 C CA . GLY A 1 109 ? -16.991 -9.229 2.898 1.00 92.75 109 GLY A CA 1
ATOM 917 C C . GLY A 1 109 ? -18.190 -9.953 3.509 1.00 92.75 109 GLY A C 1
ATOM 918 O O . GLY A 1 109 ? -19.326 -9.548 3.292 1.00 92.75 109 GLY A O 1
ATOM 919 N N . LYS A 1 110 ? -17.956 -10.993 4.318 1.00 92.94 110 LYS A N 1
ATOM 920 C CA . LYS A 1 110 ? -19.003 -11.731 5.052 1.00 92.94 110 LYS A CA 1
ATOM 921 C C . LYS A 1 110 ? -19.114 -11.305 6.524 1.00 92.94 110 LYS A C 1
ATOM 923 O O . LYS A 1 110 ? -19.597 -12.066 7.356 1.00 92.94 110 LYS A O 1
ATOM 928 N N . GLY A 1 111 ? -18.639 -10.105 6.855 1.00 92.38 111 GLY A N 1
ATOM 929 C CA . GLY A 1 111 ? -18.588 -9.588 8.221 1.00 92.38 111 GLY A CA 1
ATOM 930 C C . GLY A 1 111 ? -17.255 -9.867 8.913 1.00 92.38 111 GLY A C 1
ATOM 931 O O . GLY A 1 111 ? -16.299 -10.363 8.316 1.00 92.38 111 GLY A O 1
ATOM 932 N N . CYS A 1 112 ? -17.170 -9.514 10.198 1.00 91.31 112 CYS A N 1
ATOM 933 C CA . CYS A 1 112 ? -15.945 -9.669 10.981 1.00 91.31 112 CYS A CA 1
ATOM 934 C C . CYS A 1 112 ? -15.443 -11.127 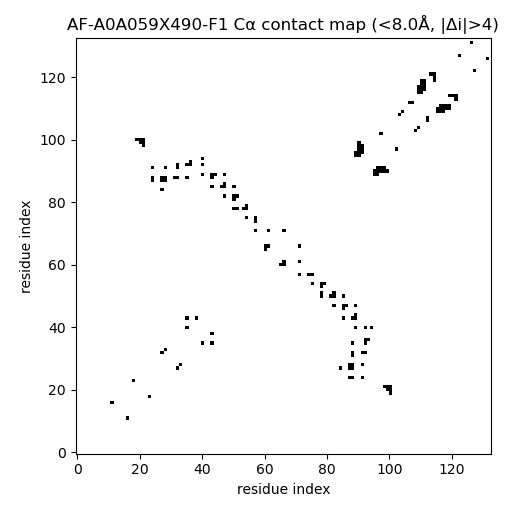10.946 1.00 91.31 112 CYS A C 1
ATOM 936 O O . CYS A 1 112 ? -16.193 -12.017 11.343 1.00 91.31 112 CYS A O 1
ATOM 938 N N . PRO A 1 113 ? -14.167 -11.406 10.628 1.00 90.00 113 PRO A N 1
ATOM 939 C CA . PRO A 1 113 ? -13.675 -12.780 10.536 1.00 90.00 113 PRO A CA 1
ATOM 940 C C . PRO A 1 113 ? -13.669 -13.562 11.852 1.00 90.00 113 PRO A C 1
ATOM 942 O O . PRO A 1 113 ? -13.369 -14.750 11.859 1.00 90.00 113 PRO A O 1
ATOM 945 N N . ARG A 1 114 ? -13.917 -12.876 12.971 1.00 89.00 114 ARG A N 1
ATOM 946 C CA . ARG A 1 114 ? -13.914 -13.449 14.314 1.00 89.00 114 ARG A CA 1
ATOM 947 C C . ARG A 1 114 ? -15.316 -13.703 14.863 1.00 89.00 114 ARG A C 1
ATOM 949 O O . ARG A 1 114 ? -15.505 -14.684 15.566 1.00 89.00 114 ARG A O 1
ATOM 956 N N . CYS A 1 115 ? -16.265 -12.797 14.623 1.00 92.81 115 CYS A N 1
ATOM 957 C CA . CYS A 1 115 ? -17.636 -12.932 15.139 1.00 92.81 115 CYS A CA 1
ATOM 958 C C . CYS A 1 115 ? -18.692 -13.116 14.046 1.00 92.81 115 CYS A C 1
ATOM 960 O O . CYS A 1 115 ? -19.858 -13.290 14.377 1.00 92.81 115 CYS A O 1
ATOM 962 N N . HIS A 1 116 ? -18.298 -13.045 12.772 1.00 92.88 116 HIS A N 1
ATOM 963 C CA . HIS A 1 116 ? -19.139 -13.193 11.580 1.00 92.88 116 HIS A CA 1
ATOM 964 C C . HIS A 1 116 ? -20.334 -12.227 11.495 1.00 92.88 116 HIS A C 1
ATOM 966 O O . HIS A 1 116 ? -21.237 -12.422 10.691 1.00 92.88 116 HIS A O 1
ATOM 972 N N . LYS A 1 117 ? -20.336 -11.161 12.306 1.00 92.69 117 LYS A N 1
ATOM 973 C CA . LYS A 1 117 ? -21.374 -10.125 12.315 1.00 92.69 117 LYS A CA 1
ATOM 974 C C . LYS A 1 117 ? -20.955 -8.892 11.520 1.00 92.69 117 LYS A C 1
ATOM 976 O O . LYS A 1 117 ? -19.761 -8.589 11.395 1.00 92.69 117 LYS A O 1
ATOM 981 N N . MET A 1 118 ? -21.964 -8.178 11.031 1.00 92.31 118 MET A N 1
ATOM 982 C CA . MET A 1 118 ? -21.858 -6.885 10.365 1.00 92.31 118 MET A CA 1
ATOM 983 C C . MET A 1 118 ? -22.980 -5.976 10.914 1.00 92.31 118 MET A C 1
ATOM 985 O O . MET A 1 118 ? -24.142 -6.260 10.629 1.00 92.31 118 MET A O 1
ATOM 989 N N . PRO A 1 119 ? -22.679 -4.952 11.746 1.00 92.50 119 PRO A N 1
ATOM 990 C CA . PRO A 1 119 ? -21.356 -4.526 12.224 1.00 92.50 119 PRO A CA 1
ATOM 991 C C . PRO A 1 119 ? -20.681 -5.537 13.174 1.00 92.50 119 PRO A C 1
ATOM 993 O O . PRO A 1 119 ? -21.308 -6.454 13.704 1.00 92.50 119 PRO A O 1
ATOM 996 N N . CYS A 1 120 ? -19.368 -5.385 13.375 1.00 92.12 120 CYS A N 1
ATOM 997 C CA . CYS A 1 120 ? -18.588 -6.230 14.283 1.00 92.12 120 CYS A CA 1
ATOM 998 C C . CYS A 1 120 ? -19.085 -6.099 15.735 1.00 92.12 120 CYS A C 1
ATOM 1000 O O . CYS A 1 120 ? -19.204 -4.989 16.240 1.00 92.12 120 CYS A O 1
ATOM 1002 N N . ALA A 1 121 ? -19.291 -7.227 16.424 1.00 92.12 121 ALA A N 1
ATOM 1003 C CA . ALA A 1 121 ? -19.665 -7.266 17.845 1.00 92.12 121 ALA A CA 1
ATOM 1004 C C . ALA A 1 121 ? -18.525 -7.751 18.761 1.00 92.12 121 ALA A C 1
ATOM 1006 O O . ALA A 1 121 ? -18.762 -8.171 19.892 1.00 92.12 121 ALA A O 1
ATOM 1007 N N . CYS A 1 122 ? -17.284 -7.786 18.265 1.00 87.31 122 CYS A N 1
ATOM 1008 C CA . CYS A 1 122 ? -16.155 -8.150 19.114 1.00 87.31 122 CYS A CA 1
ATOM 1009 C C . CYS A 1 122 ? -15.916 -7.052 20.158 1.00 87.31 122 CYS A C 1
ATOM 1011 O O . CYS A 1 122 ? -15.881 -5.880 19.784 1.00 87.31 122 CYS A O 1
ATOM 1013 N N . PRO A 1 123 ? -15.647 -7.408 21.426 1.00 85.19 123 PRO A N 1
ATOM 1014 C CA . PRO A 1 123 ? -15.125 -6.433 22.367 1.00 85.19 123 PRO A CA 1
ATOM 1015 C C . PRO A 1 123 ? -13.756 -5.943 21.867 1.00 85.19 123 PRO A C 1
ATOM 1017 O O . PRO A 1 123 ? -13.011 -6.746 21.274 1.00 85.19 123 PRO A O 1
ATOM 1020 N N . PRO A 1 124 ? -13.405 -4.667 22.107 1.00 79.19 124 PRO A N 1
ATOM 1021 C CA . PRO A 1 124 ? -12.067 -4.148 21.859 1.00 79.19 124 PRO A CA 1
ATOM 1022 C C . PRO A 1 124 ? -10.993 -5.108 22.370 1.00 79.19 124 PRO A C 1
ATOM 1024 O O . PRO A 1 124 ? -11.082 -5.638 23.478 1.00 79.19 124 PRO A O 1
ATOM 1027 N N . SER A 1 125 ? -9.983 -5.372 21.542 1.00 67.12 125 SER A N 1
ATOM 1028 C CA . SER A 1 125 ? -8.899 -6.318 21.845 1.00 67.12 125 SER A CA 1
ATOM 1029 C C . SER A 1 125 ? -8.151 -5.976 23.139 1.00 67.12 125 SER A C 1
ATOM 1031 O O . SER A 1 125 ? -7.619 -6.883 23.777 1.00 67.12 125 SER A O 1
ATOM 1033 N N . TRP A 1 126 ? -8.180 -4.709 23.562 1.00 52.16 126 TRP A N 1
ATOM 1034 C CA . TRP A 1 126 ? -7.673 -4.237 24.851 1.00 52.16 126 TRP A CA 1
ATOM 1035 C C . TRP A 1 126 ? -8.368 -4.903 26.060 1.00 52.16 126 TRP A C 1
ATOM 1037 O O . TRP A 1 126 ? -7.684 -5.304 27.000 1.00 52.16 126 TRP A O 1
ATOM 1047 N N . PHE A 1 127 ? -9.682 -5.172 25.998 1.00 54.28 127 PHE A N 1
ATOM 1048 C CA . PHE A 1 127 ? -10.430 -5.827 27.091 1.00 54.28 127 PHE A CA 1
ATOM 1049 C C . PHE A 1 127 ? -10.050 -7.296 27.313 1.00 54.28 127 PHE A C 1
ATOM 1051 O O . PHE A 1 127 ? -10.297 -7.851 28.378 1.00 54.28 127 PHE A O 1
ATOM 1058 N N . LYS A 1 128 ? -9.430 -7.956 26.325 1.00 54.69 128 LYS A N 1
ATOM 1059 C CA . LYS A 1 128 ? -8.987 -9.351 26.473 1.00 54.69 128 LYS A CA 1
ATOM 1060 C C . LYS A 1 128 ? -7.728 -9.513 27.318 1.00 54.69 128 LYS A C 1
ATOM 1062 O O . LYS A 1 128 ? -7.522 -10.597 27.851 1.00 54.69 128 LYS A O 1
ATOM 1067 N N . LYS A 1 129 ? -6.862 -8.494 27.371 1.00 49.97 129 LYS A N 1
ATOM 1068 C CA . LYS A 1 129 ? -5.576 -8.565 28.087 1.00 49.97 129 LYS A CA 1
ATOM 1069 C C . LYS A 1 129 ? -5.659 -8.072 29.530 1.00 49.97 129 LYS A C 1
ATOM 1071 O O . LYS A 1 129 ? -4.834 -8.486 30.332 1.00 49.97 129 LYS A O 1
ATOM 1076 N N . HIS A 1 130 ? -6.633 -7.224 29.855 1.00 52.56 130 HIS A N 1
ATOM 1077 C CA . HIS A 1 130 ? -6.696 -6.542 31.152 1.00 52.56 130 HIS A CA 1
ATOM 1078 C C . HIS A 1 130 ? -7.974 -6.823 31.953 1.00 52.56 130 HIS A C 1
ATOM 1080 O O . HIS A 1 130 ? -8.191 -6.190 32.978 1.00 52.56 130 HIS A O 1
ATOM 1086 N N . GLY A 1 131 ? -8.793 -7.788 31.516 1.00 46.72 131 GLY A N 1
ATOM 1087 C CA . GLY A 1 131 ? -10.152 -7.939 32.029 1.00 46.72 131 GLY A CA 1
ATOM 1088 C C . GLY A 1 131 ? -11.042 -6.790 31.551 1.00 46.72 131 GLY A C 1
ATOM 1089 O O . GLY A 1 131 ? -10.577 -5.717 31.160 1.00 46.72 131 GLY A O 1
ATOM 1090 N N . THR A 1 132 ? -12.345 -7.026 31.514 1.00 49.38 132 THR A N 1
ATOM 1091 C CA . THR A 1 132 ? -13.305 -5.918 31.527 1.00 49.38 132 THR A CA 1
ATOM 1092 C C . THR A 1 132 ? -13.153 -5.150 32.845 1.00 49.38 132 THR A C 1
ATOM 1094 O O . THR A 1 132 ? -12.814 -5.790 33.843 1.00 49.38 132 THR A O 1
ATOM 1097 N N . PRO A 1 133 ? -13.394 -3.827 32.878 1.00 54.38 133 PRO A N 1
ATOM 1098 C CA . PRO A 1 133 ? -13.707 -3.149 34.133 1.00 54.38 133 PRO A CA 1
ATOM 1099 C C . PRO A 1 133 ? -14.819 -3.880 34.892 1.00 54.38 133 PRO A C 1
ATOM 1101 O O . PRO A 1 133 ? -15.707 -4.454 34.212 1.00 54.38 133 PRO A O 1
#

Sequence (133 aa):
DKNRKKVKLARVSKEQMGWSCHQWQEDLDEKYGAVNIAHGIDRVQAALDRELRELLKIESRDIFFNVPAKKIYIDFMEEIGDMFARLFAFANHPDIFVDIQAHYWRRYGKGCPRCHKMPCACPPSWFKKHGTP

pLDDT: mean 87.12, std 15.14, range [36.59, 98.56]

Radius of gyration: 18.66 Å; Cα contacts (8 Å, |Δi|>4): 93; chains: 1; bounding box: 40×36×50 Å

Solvent-accessible surface area (backbone atoms only — not comparable to full-atom values): 7975 Å² total; per-residue (Å²): 132,98,72,82,68,89,71,82,77,78,81,90,51,76,68,64,74,70,52,51,67,54,55,54,40,49,56,47,38,76,75,42,37,72,60,48,58,75,60,33,69,72,52,39,47,55,49,30,58,45,32,53,54,52,46,58,48,51,68,57,42,53,80,76,62,77,55,59,65,71,57,54,52,50,53,50,54,52,32,52,52,50,34,54,53,30,50,38,56,42,28,63,32,81,95,68,51,51,64,62,49,62,50,46,45,75,57,47,65,72,20,35,85,86,70,58,28,78,73,70,78,71,75,62,74,68,42,76,79,68,51,69,133